Protein AF-D8JCA8-F1 (afdb_monomer_lite)

Structure (mmCIF, N/CA/C/O backbone):
data_AF-D8JCA8-F1
#
_entry.id   AF-D8JCA8-F1
#
loop_
_atom_site.group_PDB
_atom_site.id
_atom_site.type_symbol
_atom_site.label_atom_id
_atom_site.label_alt_id
_atom_site.label_comp_id
_atom_site.label_asym_id
_atom_site.label_entity_id
_atom_site.label_seq_id
_atom_site.pdbx_PDB_ins_code
_atom_site.Cartn_x
_atom_site.Cartn_y
_atom_site.Cartn_z
_atom_site.occupancy
_atom_site.B_iso_or_equiv
_atom_site.auth_seq_id
_atom_site.auth_comp_id
_atom_site.auth_asym_id
_atom_site.auth_atom_id
_atom_site.pdbx_PDB_model_num
ATOM 1 N N . MET A 1 1 ? -3.884 -1.142 38.715 1.00 50.69 1 MET A N 1
ATOM 2 C CA . MET A 1 1 ? -4.141 -0.345 37.495 1.00 50.69 1 MET A CA 1
ATOM 3 C C . MET A 1 1 ? -4.814 -1.243 36.473 1.00 50.69 1 MET A C 1
ATOM 5 O O . MET A 1 1 ? -4.165 -2.138 35.952 1.00 50.69 1 MET A O 1
ATOM 9 N N . LYS A 1 2 ? -6.119 -1.074 36.242 1.00 50.78 2 LYS A N 1
ATOM 10 C CA . LYS A 1 2 ? -6.829 -1.775 35.167 1.00 50.78 2 LYS A CA 1
ATOM 11 C C . LYS A 1 2 ? -6.515 -0.987 33.897 1.00 50.78 2 LYS A C 1
ATOM 13 O O . LYS A 1 2 ? -7.098 0.069 33.676 1.00 50.78 2 LYS A O 1
ATOM 18 N N . VAL A 1 3 ? -5.459 -1.389 33.192 1.00 56.94 3 VAL A N 1
ATOM 19 C CA . VAL A 1 3 ? -5.039 -0.712 31.961 1.00 56.94 3 VAL A CA 1
ATOM 20 C C . VAL A 1 3 ? -6.202 -0.778 30.981 1.00 56.94 3 VAL A C 1
ATOM 22 O O . VAL A 1 3 ? -6.920 -1.772 30.907 1.00 56.94 3 VAL A O 1
ATOM 25 N N . ASN A 1 4 ? -6.421 0.343 30.313 1.00 58.56 4 ASN A N 1
ATOM 26 C CA . ASN A 1 4 ? -7.560 0.663 29.475 1.00 58.56 4 ASN A CA 1
ATOM 27 C C . ASN A 1 4 ? -7.525 -0.174 28.175 1.00 58.56 4 ASN A C 1
ATOM 29 O O . ASN A 1 4 ? -7.240 0.347 27.100 1.00 58.56 4 ASN A O 1
ATOM 33 N N . THR A 1 5 ? -7.745 -1.488 28.267 1.00 59.41 5 THR A N 1
ATOM 34 C CA . THR A 1 5 ? -7.601 -2.452 27.156 1.00 59.41 5 THR A CA 1
ATOM 35 C C . THR A 1 5 ? -8.511 -2.147 25.963 1.00 59.41 5 THR A C 1
ATOM 37 O O . THR A 1 5 ? -8.169 -2.451 24.821 1.00 59.41 5 THR A O 1
ATOM 40 N N . MET A 1 6 ? -9.641 -1.478 26.205 1.00 58.03 6 MET A N 1
ATOM 41 C CA . MET A 1 6 ? -10.540 -1.012 25.147 1.00 58.03 6 MET A CA 1
ATOM 42 C C . MET A 1 6 ? -9.923 0.135 24.324 1.00 58.03 6 MET A C 1
ATOM 44 O O . MET A 1 6 ? -10.064 0.163 23.104 1.00 58.03 6 MET A O 1
ATOM 48 N N . ASN A 1 7 ? -9.155 1.035 24.953 1.00 73.81 7 ASN A N 1
ATOM 49 C CA . ASN A 1 7 ? -8.446 2.090 24.221 1.00 73.81 7 ASN A CA 1
ATOM 50 C C . ASN A 1 7 ? -7.253 1.530 23.446 1.00 73.81 7 ASN A C 1
ATOM 52 O O . ASN A 1 7 ? -6.980 1.990 22.344 1.00 73.81 7 ASN A O 1
ATOM 56 N N . GLN A 1 8 ? -6.554 0.539 24.003 1.00 77.25 8 GLN A N 1
ATOM 57 C CA . GLN A 1 8 ? -5.383 -0.043 23.352 1.00 77.25 8 GLN A CA 1
ATOM 58 C C . GLN A 1 8 ? -5.751 -0.788 22.057 1.00 77.25 8 GLN A C 1
ATOM 60 O O . GLN A 1 8 ? -5.167 -0.498 21.019 1.00 77.25 8 GLN A O 1
ATOM 65 N N . SER A 1 9 ? -6.768 -1.655 22.088 1.00 80.19 9 SER A N 1
ATOM 66 C CA . SER A 1 9 ? -7.240 -2.379 20.889 1.00 80.19 9 SER A CA 1
ATOM 67 C C . SER A 1 9 ? -7.755 -1.441 19.789 1.00 80.19 9 SER A C 1
ATOM 69 O O . SER A 1 9 ? -7.471 -1.638 18.611 1.00 80.19 9 SER A O 1
ATOM 71 N N . THR A 1 10 ? -8.444 -0.359 20.165 1.00 87.38 10 THR A N 1
ATOM 72 C CA . THR A 1 10 ? -8.897 0.665 19.207 1.00 87.38 10 THR A CA 1
ATOM 73 C C . THR A 1 10 ? -7.719 1.379 18.539 1.00 87.38 10 THR A C 1
ATOM 75 O O . THR A 1 10 ? -7.732 1.616 17.332 1.00 87.38 10 THR A O 1
ATOM 78 N N . ILE A 1 11 ? -6.682 1.719 19.311 1.00 87.75 11 ILE A N 1
ATOM 79 C CA . ILE A 1 11 ? -5.471 2.360 18.783 1.00 87.75 11 ILE A CA 1
ATOM 80 C C . ILE A 1 11 ? -4.736 1.414 17.826 1.00 87.75 11 ILE A C 1
ATOM 82 O O . ILE A 1 11 ? -4.301 1.857 16.766 1.00 87.75 11 ILE A O 1
ATOM 86 N N . GLU A 1 12 ? -4.635 0.126 18.157 1.00 88.44 12 GLU A N 1
ATOM 87 C CA . GLU A 1 12 ? -4.000 -0.886 17.303 1.00 88.44 12 GLU A CA 1
ATOM 88 C C . GLU A 1 12 ? -4.701 -0.995 15.936 1.00 88.44 12 GLU A C 1
ATOM 90 O O . GLU A 1 12 ? -4.027 -0.949 14.905 1.00 88.44 12 GLU A O 1
ATOM 95 N N . MET A 1 13 ? -6.040 -1.004 15.904 1.00 89.88 13 MET A N 1
ATOM 96 C CA . MET A 1 13 ? -6.811 -1.013 14.650 1.00 89.88 13 MET A CA 1
ATOM 97 C C . MET A 1 13 ? -6.584 0.246 13.803 1.00 89.88 13 MET A C 1
ATOM 99 O O . MET A 1 13 ? -6.391 0.160 12.589 1.00 89.88 13 MET A O 1
ATOM 103 N N . ILE A 1 14 ? -6.565 1.425 14.435 1.00 92.31 14 ILE A N 1
ATOM 104 C CA . ILE A 1 14 ? -6.304 2.694 13.738 1.00 92.31 14 ILE A CA 1
ATOM 105 C C . ILE A 1 14 ? -4.899 2.687 13.130 1.00 92.31 14 ILE A C 1
ATOM 107 O O . ILE A 1 14 ? -4.719 3.094 11.982 1.00 92.31 14 ILE A O 1
ATOM 111 N N . VAL A 1 15 ? -3.899 2.218 13.878 1.00 92.50 15 VAL A N 1
ATOM 112 C CA . VAL A 1 15 ? -2.517 2.141 13.394 1.00 92.50 15 VAL A CA 1
ATOM 113 C C . VAL A 1 15 ? -2.413 1.183 12.207 1.00 92.50 15 VAL A C 1
ATOM 115 O O . VAL A 1 15 ? -1.799 1.549 11.205 1.00 92.50 15 VAL A O 1
ATOM 118 N N . LEU A 1 16 ? -3.048 0.009 12.270 1.00 93.88 16 LEU A N 1
ATOM 119 C CA . LEU 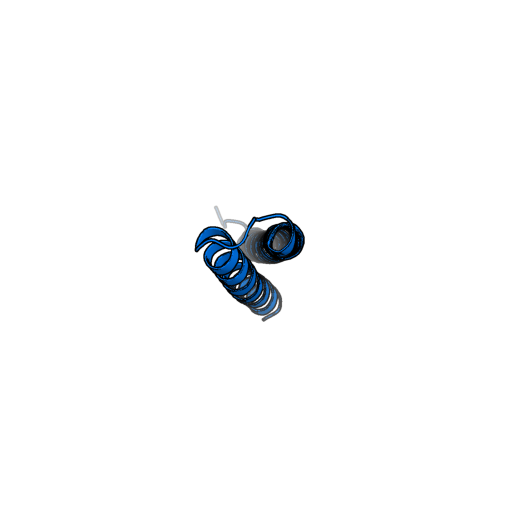A 1 16 ? -3.093 -0.943 11.153 1.00 93.88 16 LEU A CA 1
ATOM 120 C C . LEU A 1 16 ? -3.728 -0.319 9.904 1.00 93.88 16 LEU A C 1
ATOM 122 O O . LEU A 1 16 ? -3.132 -0.371 8.826 1.00 93.88 16 LEU A O 1
ATOM 126 N N . ALA A 1 17 ? -4.871 0.355 10.053 1.00 91.88 17 ALA A N 1
ATOM 127 C CA . ALA A 1 17 ? -5.542 1.029 8.945 1.00 91.88 17 ALA A CA 1
ATOM 128 C C . ALA A 1 17 ? -4.656 2.119 8.312 1.00 91.88 17 ALA A C 1
ATOM 130 O O . ALA A 1 17 ? -4.514 2.185 7.08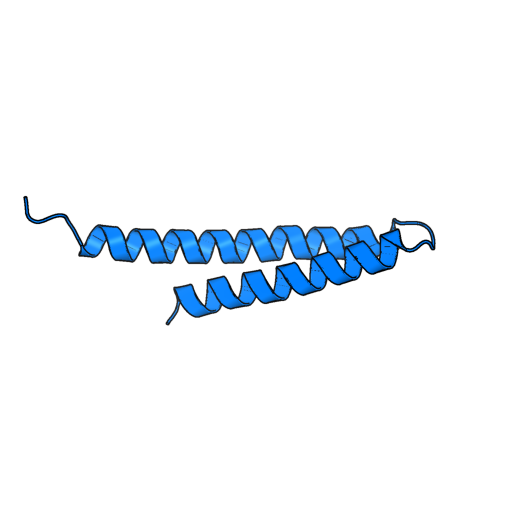8 1.00 91.88 17 ALA A O 1
ATOM 131 N N . VAL A 1 18 ? -4.002 2.947 9.136 1.00 95.94 18 VAL A N 1
ATOM 132 C CA . VAL A 1 18 ? -3.076 3.992 8.666 1.00 95.94 18 VAL A CA 1
ATOM 133 C C . VAL A 1 18 ? -1.895 3.380 7.913 1.00 95.94 18 VAL A C 1
ATOM 135 O O . VAL A 1 18 ? -1.546 3.866 6.835 1.00 95.94 18 VAL A O 1
ATOM 138 N N . MET A 1 19 ? -1.306 2.299 8.429 1.00 94.06 19 MET A N 1
ATOM 139 C CA . MET A 1 19 ? -0.215 1.600 7.744 1.00 94.06 19 MET A CA 1
ATOM 140 C C . MET A 1 19 ? -0.674 1.026 6.403 1.00 94.06 19 MET A C 1
ATOM 142 O O . MET A 1 19 ? 0.032 1.183 5.406 1.00 94.06 19 MET A O 1
ATOM 146 N N . GLY A 1 20 ? -1.878 0.453 6.345 1.00 93.00 20 GLY A N 1
ATOM 147 C CA . GLY A 1 20 ? -2.476 -0.033 5.104 1.00 93.00 20 GLY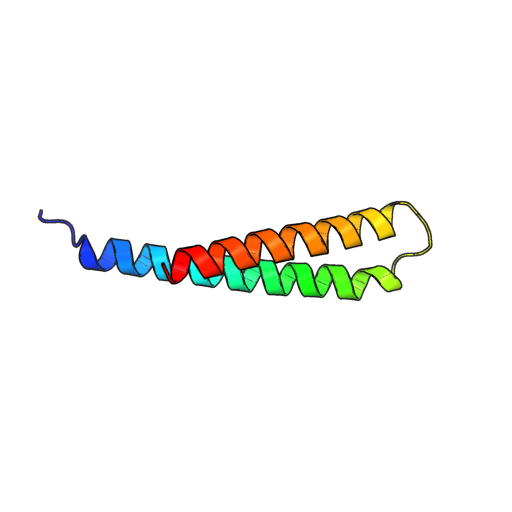 A CA 1
ATOM 148 C C . GLY A 1 20 ? -2.616 1.059 4.041 1.00 93.00 20 GLY A C 1
ATOM 149 O O . GLY A 1 20 ? -2.157 0.888 2.908 1.00 93.00 20 GLY A O 1
ATOM 150 N N . VAL A 1 21 ? -3.158 2.223 4.416 1.00 95.50 21 VAL A N 1
ATOM 151 C CA . VAL A 1 21 ? -3.289 3.378 3.510 1.00 95.50 21 VAL A CA 1
ATOM 152 C C . VAL A 1 21 ? -1.923 3.888 3.045 1.00 95.50 21 VAL A C 1
ATOM 154 O O . VAL A 1 21 ? -1.735 4.124 1.851 1.00 95.50 21 VAL A O 1
ATOM 157 N N . LEU A 1 22 ? -0.952 4.033 3.951 1.00 94.69 22 LEU A N 1
ATOM 158 C CA . LEU A 1 22 ? 0.395 4.496 3.599 1.00 94.69 22 LEU A CA 1
ATOM 159 C C . LEU A 1 22 ? 1.072 3.555 2.599 1.00 94.69 22 LEU A C 1
ATOM 161 O O . LEU A 1 22 ? 1.647 4.019 1.611 1.00 94.69 22 LEU A O 1
ATOM 165 N N . PHE A 1 23 ? 0.959 2.242 2.811 1.00 94.50 23 PHE A N 1
ATOM 166 C CA . PHE A 1 23 ? 1.489 1.248 1.883 1.00 94.50 23 PHE A CA 1
ATOM 167 C C . PHE A 1 23 ? 0.848 1.360 0.500 1.00 94.50 23 PHE A C 1
ATOM 169 O O . PHE A 1 23 ? 1.572 1.333 -0.495 1.00 94.50 23 PHE A O 1
ATOM 176 N N . LEU A 1 24 ? -0.471 1.558 0.411 1.00 94.62 24 LEU A N 1
ATOM 177 C CA . LEU A 1 24 ? -1.149 1.758 -0.874 1.00 94.62 24 LEU A CA 1
ATOM 178 C C . LEU A 1 24 ? -0.694 3.038 -1.584 1.00 94.62 24 LEU A C 1
ATOM 180 O O . LEU A 1 24 ? -0.439 3.004 -2.787 1.00 94.62 24 LEU A O 1
ATOM 184 N N . VAL A 1 25 ? -0.545 4.148 -0.856 1.00 95.88 25 VAL A N 1
ATOM 185 C CA . VAL A 1 25 ? -0.096 5.429 -1.426 1.00 95.88 25 VAL A CA 1
ATOM 186 C C . VAL A 1 25 ? 1.328 5.317 -1.971 1.00 95.88 25 VAL A C 1
ATOM 188 O O . VAL A 1 25 ? 1.574 5.669 -3.127 1.00 95.88 25 VAL A O 1
ATOM 191 N N . VAL A 1 26 ? 2.261 4.784 -1.175 1.00 94.88 26 VAL A N 1
ATOM 192 C CA . VAL A 1 26 ? 3.660 4.599 -1.596 1.00 94.88 26 VAL A CA 1
ATOM 193 C C . VAL A 1 26 ? 3.737 3.646 -2.786 1.00 94.88 26 VAL A C 1
ATOM 195 O O . VAL A 1 26 ? 4.439 3.917 -3.757 1.00 94.88 26 VAL A O 1
ATOM 198 N N . SER A 1 27 ? 2.968 2.563 -2.760 1.00 93.44 27 SER A N 1
ATOM 199 C CA . SER A 1 27 ? 2.924 1.582 -3.846 1.00 93.44 27 SER A CA 1
ATOM 200 C C . SER A 1 27 ? 2.366 2.159 -5.137 1.00 93.44 27 SER A C 1
ATOM 202 O O . SER A 1 27 ? 2.962 1.978 -6.197 1.00 93.44 27 SER A O 1
ATOM 204 N N . GLY A 1 28 ? 1.267 2.911 -5.050 1.00 91.56 28 GLY A N 1
ATOM 205 C CA . GLY A 1 28 ? 0.706 3.642 -6.181 1.00 91.56 28 GLY A CA 1
ATOM 206 C C . GLY A 1 28 ? 1.728 4.603 -6.782 1.00 91.56 28 GLY A C 1
ATOM 207 O O . GLY A 1 28 ? 1.920 4.607 -7.996 1.00 91.56 28 GLY A O 1
ATOM 208 N N . PHE A 1 29 ? 2.461 5.344 -5.946 1.00 92.12 29 PHE A N 1
ATOM 209 C CA . PHE A 1 29 ? 3.545 6.214 -6.401 1.00 92.12 29 PHE A CA 1
ATOM 210 C C . PHE A 1 29 ? 4.667 5.439 -7.113 1.00 92.12 29 PHE A C 1
ATOM 212 O O . PHE A 1 29 ? 5.083 5.821 -8.202 1.00 92.12 29 PHE A O 1
ATOM 219 N N . LEU A 1 30 ? 5.126 4.311 -6.569 1.00 90.06 30 LEU A N 1
ATOM 220 C CA . LEU A 1 30 ? 6.135 3.468 -7.225 1.00 90.06 30 LEU A CA 1
ATOM 221 C C . LEU A 1 30 ? 5.665 2.971 -8.606 1.00 90.06 30 LEU A C 1
ATOM 223 O O . LEU A 1 30 ? 6.436 2.962 -9.572 1.00 90.06 30 LEU A O 1
ATOM 227 N N . LEU A 1 31 ? 4.383 2.629 -8.739 1.00 87.69 31 LEU A N 1
ATOM 228 C CA . LEU A 1 31 ? 3.800 2.236 -10.021 1.00 87.69 31 LEU A CA 1
ATOM 229 C C . LEU A 1 31 ? 3.762 3.405 -11.021 1.00 87.69 31 LEU A C 1
ATOM 231 O O . LEU A 1 31 ? 4.073 3.192 -12.194 1.00 87.69 31 LEU A O 1
ATOM 235 N N . THR A 1 32 ? 3.491 4.641 -10.585 1.00 86.31 32 THR A N 1
ATOM 236 C CA . THR A 1 32 ? 3.535 5.816 -11.481 1.00 86.31 32 THR A CA 1
ATOM 237 C C . THR A 1 32 ? 4.951 6.208 -11.900 1.00 86.31 32 THR A C 1
ATOM 239 O O . THR A 1 32 ? 5.118 6.788 -12.971 1.00 86.31 32 THR A O 1
ATOM 242 N N . GLN A 1 33 ? 5.977 5.852 -11.120 1.00 83.75 33 GLN A N 1
ATOM 243 C CA . GLN A 1 33 ? 7.384 6.051 -11.497 1.00 83.75 33 GLN A CA 1
ATOM 244 C C . GLN A 1 33 ? 7.905 4.986 -12.480 1.00 83.75 33 GLN A C 1
ATOM 246 O O . GLN A 1 33 ? 8.925 5.193 -13.136 1.00 83.75 33 GLN A O 1
ATOM 251 N N . THR A 1 34 ? 7.214 3.849 -12.625 1.00 76.69 34 THR A N 1
ATOM 252 C CA . THR A 1 34 ? 7.652 2.729 -13.482 1.00 76.69 34 THR A CA 1
ATOM 253 C C . THR A 1 34 ? 7.895 3.132 -14.954 1.00 76.69 34 THR A C 1
ATOM 255 O O . THR A 1 34 ? 8.903 2.699 -15.517 1.00 76.69 34 THR A O 1
ATOM 258 N N . PRO A 1 35 ? 7.068 3.978 -15.602 1.00 72.19 35 PRO A N 1
ATOM 259 C CA . PRO A 1 35 ? 7.307 4.442 -16.974 1.00 72.19 35 PRO A CA 1
ATOM 260 C C . PRO A 1 35 ? 8.466 5.442 -17.106 1.00 72.19 35 PRO A C 1
ATOM 262 O O . PRO A 1 35 ? 9.030 5.565 -18.190 1.00 72.19 35 PRO A O 1
ATOM 265 N N . ALA A 1 36 ? 8.821 6.155 -16.030 1.00 73.31 36 ALA A N 1
ATOM 266 C CA . ALA A 1 36 ? 9.866 7.182 -16.035 1.00 73.31 36 ALA A CA 1
ATOM 267 C C . ALA A 1 36 ? 11.290 6.598 -15.962 1.00 73.31 36 ALA A C 1
ATOM 269 O O . ALA A 1 36 ? 12.265 7.307 -16.209 1.00 73.31 36 ALA A O 1
ATOM 270 N N . ILE A 1 37 ? 11.426 5.304 -15.645 1.00 77.00 37 ILE A N 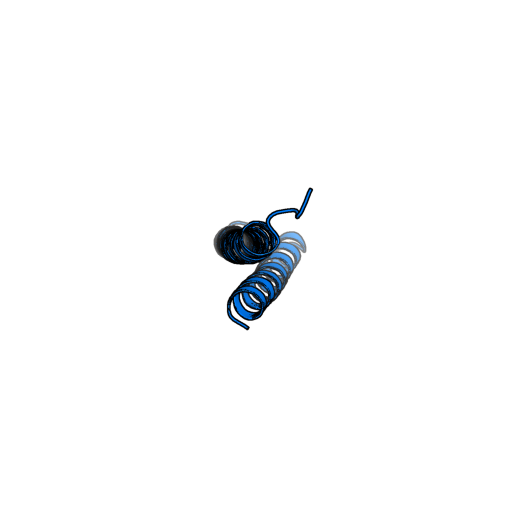1
ATOM 271 C CA . ILE A 1 37 ? 12.720 4.617 -15.588 1.00 77.00 37 ILE A CA 1
ATOM 272 C C . ILE A 1 37 ? 13.046 3.982 -16.943 1.00 77.00 37 ILE A C 1
ATOM 274 O O . ILE A 1 37 ? 12.329 3.105 -17.433 1.00 77.00 37 ILE A O 1
ATOM 278 N N . SER A 1 38 ? 14.172 4.404 -17.531 1.00 62.88 38 SER A N 1
ATOM 279 C CA . SER A 1 38 ? 14.707 3.855 -18.781 1.00 62.88 38 SER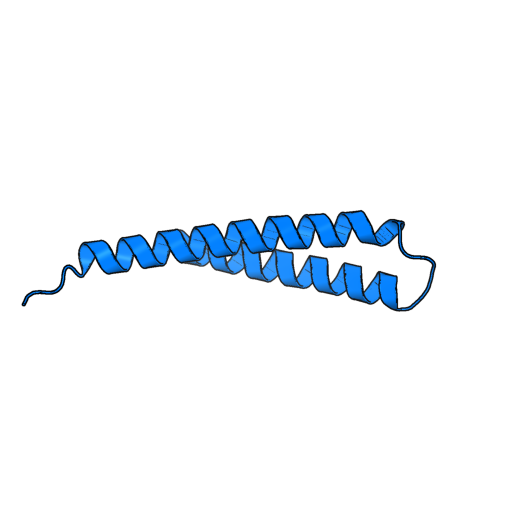 A CA 1
ATOM 280 C C . SER A 1 38 ? 14.991 2.350 -18.656 1.00 62.88 38 SER A C 1
ATOM 282 O O . SER A 1 38 ? 15.309 1.845 -17.578 1.00 62.88 38 SER A O 1
ATOM 284 N N . SER A 1 39 ? 14.816 1.626 -19.765 1.00 64.38 39 SER A N 1
ATOM 285 C CA . SER A 1 39 ? 14.662 0.166 -19.913 1.00 64.38 39 SER A CA 1
ATOM 286 C C . SER A 1 39 ? 15.795 -0.718 -19.351 1.00 64.38 39 SER A C 1
ATOM 288 O O . SER A 1 39 ? 16.454 -1.453 -20.084 1.00 64.38 39 SER A O 1
ATOM 290 N N . SER A 1 40 ? 15.986 -0.701 -18.035 1.00 67.31 40 SER A N 1
ATOM 291 C CA . SER A 1 40 ? 16.878 -1.572 -17.269 1.00 67.31 40 SER A CA 1
ATOM 292 C C . SER A 1 40 ? 16.109 -2.289 -16.152 1.00 67.31 40 SER A C 1
ATOM 294 O O . SER A 1 40 ? 14.942 -1.987 -15.879 1.00 67.31 40 SER A O 1
ATOM 296 N N . GLY A 1 41 ? 16.776 -3.217 -15.456 1.00 69.50 41 GLY A N 1
ATOM 297 C CA . GLY A 1 41 ? 16.221 -3.957 -14.315 1.00 69.50 41 GLY A CA 1
ATOM 298 C C . GLY A 1 41 ? 15.609 -3.086 -13.205 1.00 69.50 41 GLY A C 1
ATOM 299 O O . GLY A 1 41 ? 14.811 -3.596 -12.422 1.00 69.50 41 GLY A O 1
ATOM 300 N N . GLY A 1 42 ? 15.905 -1.780 -13.161 1.00 80.38 42 GLY A N 1
ATOM 301 C CA . GLY A 1 42 ? 15.247 -0.822 -12.267 1.00 80.38 42 GLY A CA 1
ATOM 302 C C . GLY A 1 42 ? 13.732 -0.723 -12.474 1.00 80.38 42 GLY A C 1
ATOM 303 O O . GLY A 1 42 ? 12.996 -0.695 -11.490 1.00 80.38 42 GLY A O 1
ATOM 304 N N . ARG A 1 43 ? 13.248 -0.777 -13.725 1.00 83.94 43 ARG A N 1
ATOM 305 C CA . ARG A 1 43 ? 11.807 -0.721 -14.037 1.00 83.94 43 ARG A CA 1
ATOM 306 C C . ARG A 1 43 ? 11.053 -1.907 -13.438 1.00 83.94 43 ARG A C 1
ATOM 308 O O . ARG A 1 43 ? 10.037 -1.731 -12.775 1.00 83.94 43 ARG A O 1
ATOM 315 N N . ASN A 1 44 ? 11.583 -3.114 -13.635 1.00 84.31 44 ASN A N 1
ATOM 316 C CA . ASN A 1 44 ? 10.959 -4.333 -13.120 1.00 84.31 44 ASN A CA 1
ATOM 317 C C . ASN A 1 44 ? 10.993 -4.367 -11.588 1.00 84.31 44 ASN A C 1
ATOM 319 O O . ASN A 1 44 ? 10.015 -4.773 -10.972 1.00 84.31 44 ASN A O 1
ATOM 323 N N . ARG A 1 45 ? 12.080 -3.895 -10.962 1.00 87.12 45 ARG A N 1
ATOM 324 C CA . ARG A 1 45 ? 12.176 -3.794 -9.497 1.00 87.12 45 ARG A CA 1
ATOM 325 C C . ARG A 1 45 ? 11.137 -2.838 -8.914 1.00 87.12 45 ARG A C 1
ATOM 327 O O . ARG A 1 45 ? 10.527 -3.177 -7.909 1.00 87.12 45 ARG A O 1
ATOM 334 N N . LEU A 1 46 ? 10.912 -1.689 -9.550 1.00 89.31 46 LEU A N 1
ATOM 335 C CA . LEU A 1 46 ? 9.900 -0.718 -9.125 1.00 89.31 46 LEU A CA 1
ATOM 336 C C . LEU A 1 46 ? 8.478 -1.246 -9.285 1.00 89.31 46 LEU A C 1
ATOM 338 O O . LEU A 1 46 ? 7.678 -1.110 -8.364 1.00 89.31 46 LEU A O 1
ATOM 342 N N . PHE A 1 47 ? 8.196 -1.913 -10.405 1.00 88.00 47 PHE A N 1
ATOM 343 C CA . PHE A 1 47 ? 6.913 -2.573 -10.613 1.00 88.00 47 PHE A CA 1
ATOM 344 C C . PHE A 1 47 ? 6.657 -3.645 -9.545 1.00 88.00 47 PHE A C 1
ATOM 346 O O . PHE A 1 47 ? 5.609 -3.646 -8.907 1.00 88.00 47 PHE A O 1
ATOM 353 N N . ILE A 1 48 ? 7.642 -4.514 -9.291 1.00 90.06 48 ILE A N 1
ATOM 354 C CA . ILE A 1 48 ? 7.556 -5.557 -8.260 1.00 90.06 48 ILE A CA 1
ATOM 355 C C . ILE A 1 48 ? 7.364 -4.935 -6.871 1.00 90.06 48 ILE A C 1
ATOM 357 O O . ILE A 1 48 ? 6.492 -5.376 -6.129 1.00 90.06 48 ILE A O 1
ATOM 361 N N . ALA A 1 49 ? 8.128 -3.896 -6.526 1.00 91.12 49 ALA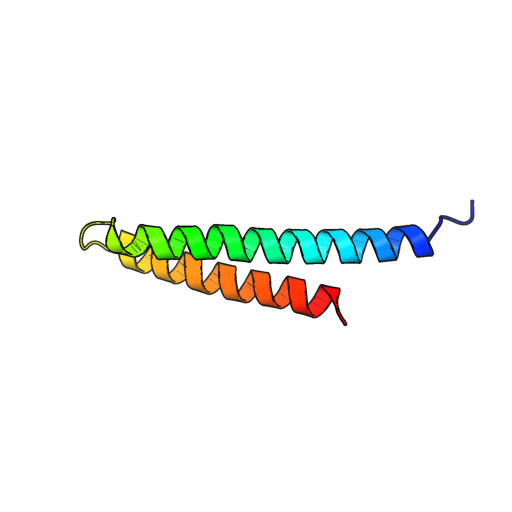 A N 1
ATOM 362 C CA . ALA A 1 49 ? 7.994 -3.205 -5.246 1.00 91.12 49 ALA A CA 1
ATOM 363 C C . ALA A 1 49 ? 6.606 -2.566 -5.078 1.00 91.12 49 ALA A C 1
ATOM 365 O O . ALA A 1 49 ? 6.001 -2.703 -4.016 1.00 91.12 49 ALA A O 1
ATOM 366 N N . GLY A 1 50 ? 6.076 -1.932 -6.130 1.00 93.06 50 GLY A N 1
ATOM 367 C CA . GLY A 1 50 ? 4.725 -1.372 -6.136 1.00 93.06 50 GLY A CA 1
ATOM 368 C C . GLY A 1 50 ? 3.644 -2.442 -5.968 1.00 93.06 50 GLY A C 1
ATOM 369 O O . GLY A 1 50 ? 2.727 -2.271 -5.173 1.00 93.06 50 GLY A O 1
ATOM 370 N N . VAL A 1 51 ? 3.766 -3.587 -6.641 1.00 94.12 51 VAL A N 1
ATOM 371 C CA . VAL A 1 51 ? 2.808 -4.694 -6.476 1.00 94.12 51 VAL A CA 1
ATOM 372 C C . VAL A 1 51 ? 2.874 -5.282 -5.063 1.00 94.12 51 VAL A C 1
ATOM 374 O O . VAL A 1 51 ? 1.836 -5.450 -4.428 1.00 94.12 51 VAL A O 1
ATOM 377 N N . ILE A 1 52 ? 4.075 -5.554 -4.542 1.00 95.38 52 ILE A N 1
ATOM 378 C CA . ILE A 1 52 ? 4.257 -6.105 -3.188 1.00 95.38 52 ILE A CA 1
ATOM 379 C C . ILE A 1 52 ? 3.671 -5.161 -2.141 1.00 95.38 52 ILE A C 1
ATOM 381 O O . ILE A 1 52 ? 2.916 -5.595 -1.271 1.00 95.38 52 ILE A O 1
ATOM 385 N N . GLY A 1 53 ? 3.990 -3.871 -2.227 1.00 95.06 53 GLY A N 1
ATOM 386 C CA . GLY A 1 53 ? 3.478 -2.907 -1.268 1.00 95.06 53 GLY A CA 1
ATOM 387 C C . GLY A 1 53 ? 1.954 -2.748 -1.352 1.00 95.06 53 GLY A C 1
ATOM 388 O O . GLY A 1 53 ? 1.314 -2.587 -0.315 1.00 95.06 53 GLY A O 1
ATOM 389 N N . ALA A 1 54 ? 1.350 -2.873 -2.541 1.00 94.56 54 ALA A N 1
ATOM 390 C CA . ALA A 1 54 ? -0.103 -2.826 -2.686 1.00 94.56 54 ALA A CA 1
ATOM 391 C C . ALA A 1 54 ? -0.789 -4.036 -2.026 1.00 94.56 54 ALA A C 1
ATOM 393 O O . ALA A 1 54 ? -1.815 -3.881 -1.357 1.00 94.56 54 ALA A O 1
ATOM 394 N N . VAL A 1 55 ? -0.197 -5.228 -2.162 1.00 96.25 55 VAL A N 1
ATOM 395 C CA . VAL A 1 55 ? -0.671 -6.449 -1.490 1.00 96.25 55 VAL A CA 1
ATOM 396 C C . VAL A 1 55 ? -0.567 -6.300 0.028 1.00 96.25 55 VAL A C 1
ATOM 398 O O . VAL A 1 55 ? -1.557 -6.509 0.723 1.00 96.25 55 VAL A O 1
ATOM 401 N N . ILE A 1 56 ? 0.589 -5.872 0.544 1.00 94.88 56 ILE A N 1
ATOM 402 C CA . ILE A 1 56 ? 0.802 -5.668 1.986 1.00 94.88 56 ILE A CA 1
ATOM 403 C C . ILE A 1 56 ? -0.167 -4.618 2.546 1.00 94.88 56 ILE A C 1
ATOM 405 O O . ILE A 1 56 ? -0.784 -4.842 3.585 1.00 94.88 56 ILE A O 1
ATOM 409 N N . GLY A 1 57 ? -0.351 -3.497 1.842 1.00 94.81 57 GLY A N 1
ATOM 410 C CA . GLY A 1 57 ? -1.303 -2.461 2.243 1.00 94.81 57 GLY A CA 1
ATOM 411 C C . GLY A 1 57 ? -2.736 -2.987 2.328 1.00 94.81 57 GLY A C 1
ATOM 412 O O . GLY A 1 57 ? -3.439 -2.704 3.294 1.00 94.81 57 GLY A O 1
ATOM 413 N N . SER A 1 58 ? -3.140 -3.820 1.366 1.00 92.81 58 SER A N 1
ATOM 414 C CA . SER A 1 58 ? -4.463 -4.457 1.362 1.00 92.81 58 SER A CA 1
ATOM 415 C C . SER A 1 58 ? -4.646 -5.437 2.526 1.00 92.81 58 SER A C 1
ATOM 417 O O . SER A 1 58 ? -5.725 -5.473 3.110 1.00 92.81 58 SER A O 1
ATOM 419 N N . VAL A 1 59 ? -3.601 -6.186 2.900 1.00 95.00 59 VAL A N 1
ATOM 420 C CA . VAL A 1 59 ? -3.621 -7.073 4.078 1.00 95.00 59 VAL A CA 1
ATOM 421 C C . VAL A 1 59 ? -3.810 -6.265 5.359 1.00 95.00 59 VAL A C 1
ATOM 423 O O . VAL A 1 59 ? -4.698 -6.580 6.139 1.00 95.00 59 VAL A O 1
ATOM 426 N N . PHE A 1 60 ? -3.055 -5.181 5.557 1.00 92.75 60 PHE A N 1
ATOM 427 C CA . PHE A 1 60 ? -3.224 -4.336 6.744 1.00 92.75 60 PHE A CA 1
ATOM 428 C C . PHE A 1 60 ? -4.616 -3.707 6.840 1.00 92.75 60 PHE A C 1
ATOM 430 O O . PHE A 1 60 ? -5.165 -3.607 7.935 1.00 92.75 60 PHE A O 1
ATOM 437 N N . LEU A 1 61 ? -5.202 -3.305 5.708 1.00 93.31 61 LEU A N 1
ATOM 438 C CA . LEU A 1 61 ? -6.578 -2.810 5.693 1.00 93.31 61 LEU A CA 1
ATOM 439 C C . LEU A 1 61 ? -7.584 -3.909 6.029 1.00 93.31 61 LEU A C 1
ATOM 441 O O . LEU A 1 61 ? -8.502 -3.657 6.801 1.00 93.31 61 LEU A O 1
ATOM 445 N N . TYR A 1 62 ? -7.406 -5.112 5.486 1.00 93.06 62 TYR A N 1
ATOM 446 C CA . TYR A 1 62 ? -8.264 -6.251 5.797 1.00 93.06 62 TYR A CA 1
ATOM 447 C C . TYR A 1 62 ? -8.233 -6.578 7.298 1.00 93.06 62 TYR A C 1
ATOM 449 O O . TYR A 1 62 ? -9.283 -6.565 7.934 1.00 93.06 62 TYR A O 1
ATOM 457 N N . GLU A 1 63 ? -7.036 -6.727 7.873 1.00 90.81 63 GLU A N 1
ATOM 458 C CA . GLU A 1 63 ? -6.836 -6.998 9.306 1.00 90.81 63 GLU A CA 1
ATOM 459 C C . GLU A 1 63 ? -7.336 -5.861 10.211 1.00 90.81 63 GLU A C 1
ATOM 461 O O . GLU A 1 63 ? -7.623 -6.079 11.378 1.00 90.81 63 GLU A O 1
ATOM 466 N N . SER A 1 64 ? -7.444 -4.630 9.702 1.00 87.44 64 SER A N 1
ATOM 467 C CA . SER A 1 64 ? -7.996 -3.510 10.479 1.00 87.44 64 SER A CA 1
ATOM 468 C C . SER A 1 64 ? -9.527 -3.512 10.576 1.00 87.44 64 SER A C 1
ATOM 470 O O . SER A 1 64 ? -10.088 -2.727 11.342 1.00 87.44 64 SER A O 1
ATOM 472 N N . ILE A 1 65 ? -10.206 -4.330 9.764 1.00 85.62 65 ILE A N 1
ATOM 473 C CA . ILE A 1 65 ? -11.674 -4.385 9.666 1.00 85.62 65 ILE A CA 1
ATOM 474 C C . ILE A 1 65 ? -12.227 -5.672 10.300 1.00 85.62 65 ILE A C 1
ATOM 476 O O . ILE A 1 65 ? -13.369 -5.671 10.765 1.00 85.62 65 ILE A O 1
ATOM 480 N N . THR A 1 66 ? -11.444 -6.753 10.298 1.00 80.44 66 THR A N 1
ATOM 481 C CA . THR A 1 66 ? -11.774 -8.055 10.906 1.00 80.44 66 THR A CA 1
ATOM 482 C C . THR A 1 66 ? -11.285 -8.164 12.338 1.00 80.44 66 THR A C 1
ATOM 484 O O . THR A 1 66 ? -12.079 -8.634 13.183 1.00 80.44 66 THR A O 1
#

Organism: Halalkalicoccus jeotgali (strain DSM 18796 / CECT 7217 / JCM 14584 / KCTC 4019 / B3) (NCBI:txid795797)

Secondary structure (DSSP, 8-state):
----HHHHHHHHHHHHHHHHHHHHHHHHHHHHHGGGS-SSHHHHHHHHHHHHHHHHHHHHHHHTT-

Sequence (66 aa):
MKVNTMNQSTIEMIVLAVMGVLFLVVSGFLLTQTPAISSSGGRNRLFIAGVIGAVIGSVFLYESIT

pLDDT: mean 84.77, std 12.3, range [50.69, 96.25]

Foldseek 3Di:
DPPPVVVVLLVVLVVLLVQLVVLLVVLVVLLVCLVVDPPDVSSVVSPVSSVVSNVSSVVSNVVSVD

Radius of gyration: 16.5 Å; chains: 1; bounding box: 29×15×57 Å